Protein AF-A0ABD1HYP4-F1 (afdb_monomer)

Radius of gyration: 24.49 Å; Cα contacts (8 Å, |Δi|>4): 151; chains: 1; bounding box: 53×59×66 Å

Sequence (117 aa):
MFALGFQVSRRAGTGTWGGQTGPKKIKDSNNSQIIGHSKMFTFEHSISEEDLGHWTMHEYSLIDELVRKSGRSNVVDLMMSKITKTVKKKKYDGTHASQPLAELARLLLAANDKKSS

Nearest PDB structures (foldseek):
  7vcf-assembly1_F  TM=2.229E-01  e=7.564E+00  Chlamydomonas reinhardtii

Structure (mmCIF, N/CA/C/O backbone):
data_AF-A0ABD1HYP4-F1
#
_entry.id   AF-A0ABD1HYP4-F1
#
loop_
_atom_site.group_PDB
_atom_site.id
_atom_site.type_symbol
_atom_site.label_atom_id
_atom_site.label_alt_id
_atom_site.label_comp_id
_atom_site.label_asym_id
_atom_site.label_entity_id
_atom_site.label_seq_id
_atom_site.pdbx_PDB_ins_code
_atom_site.Cartn_x
_atom_site.Cartn_y
_atom_site.Cartn_z
_atom_site.occupancy
_atom_site.B_iso_or_equiv
_atom_site.auth_seq_id
_atom_site.auth_comp_id
_atom_site.auth_asym_id
_atom_site.auth_atom_id
_atom_site.pdbx_PDB_model_num
ATOM 1 N N . MET A 1 1 ? -12.116 -21.295 6.248 1.00 29.67 1 MET A N 1
ATOM 2 C CA . MET A 1 1 ? -10.768 -20.987 6.770 1.00 29.67 1 MET A CA 1
ATOM 3 C C . MET A 1 1 ? -9.931 -20.532 5.580 1.00 29.67 1 MET A C 1
ATOM 5 O O . MET A 1 1 ? -9.544 -21.376 4.789 1.00 29.67 1 MET A O 1
ATOM 9 N N . PHE A 1 2 ? -9.773 -19.222 5.363 1.00 32.75 2 PHE A N 1
ATOM 10 C CA . PHE A 1 2 ? -8.987 -18.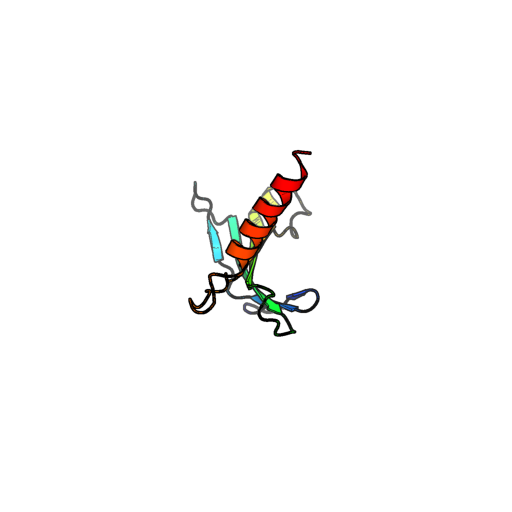693 4.238 1.00 32.75 2 PHE A CA 1
ATOM 11 C C . PHE A 1 2 ? -7.666 -18.129 4.754 1.00 32.75 2 PHE A C 1
ATOM 13 O O . PHE A 1 2 ? -7.615 -17.509 5.814 1.00 32.75 2 PHE A O 1
ATOM 20 N N . ALA A 1 3 ? -6.606 -18.469 4.028 1.00 31.70 3 ALA A N 1
ATOM 21 C CA . ALA A 1 3 ? -5.224 -18.492 4.465 1.00 31.70 3 ALA A CA 1
ATOM 22 C C . ALA A 1 3 ? -4.710 -17.168 5.049 1.00 31.70 3 ALA A C 1
ATOM 24 O O . ALA A 1 3 ? -4.846 -16.091 4.469 1.00 31.70 3 ALA A O 1
ATOM 25 N N . LEU A 1 4 ? -4.025 -17.305 6.180 1.00 37.62 4 LEU A N 1
ATOM 26 C CA . LEU A 1 4 ? -3.136 -16.308 6.749 1.00 37.62 4 LEU A CA 1
ATOM 27 C C . LEU A 1 4 ? -1.994 -16.007 5.757 1.00 37.62 4 LEU A C 1
ATOM 29 O O . LEU A 1 4 ? -1.204 -16.883 5.418 1.00 37.62 4 LEU A O 1
ATOM 33 N N . GLY A 1 5 ? -1.836 -14.743 5.369 1.00 39.59 5 GLY A N 1
ATOM 34 C CA . GLY A 1 5 ? -0.539 -14.109 5.605 1.00 39.59 5 GLY A CA 1
ATOM 35 C C . GLY A 1 5 ? 0.228 -13.494 4.435 1.00 39.59 5 GLY A C 1
ATOM 36 O O . GLY A 1 5 ? 0.583 -12.329 4.577 1.00 39.59 5 GLY A O 1
ATOM 37 N N . PHE A 1 6 ? 0.553 -14.179 3.327 1.00 45.16 6 PHE A N 1
ATOM 38 C CA . PHE A 1 6 ? 1.824 -13.788 2.669 1.00 45.16 6 PHE A CA 1
ATOM 39 C C . PHE A 1 6 ? 1.899 -13.434 1.182 1.00 45.16 6 PHE A C 1
ATOM 41 O O . PHE A 1 6 ? 2.826 -12.710 0.835 1.00 45.16 6 PHE A O 1
ATOM 48 N N . GLN A 1 7 ? 0.962 -13.769 0.295 1.00 52.78 7 GLN A N 1
ATOM 49 C CA . GLN A 1 7 ? 1.161 -13.378 -1.112 1.00 52.78 7 GLN A CA 1
ATOM 50 C C . GLN A 1 7 ? -0.153 -13.335 -1.883 1.00 52.78 7 GLN A C 1
ATOM 52 O O . GLN A 1 7 ? -0.587 -14.308 -2.484 1.00 52.78 7 GLN A O 1
ATOM 57 N N . VAL A 1 8 ? -0.810 -12.175 -1.862 1.00 56.69 8 VAL A N 1
ATOM 58 C CA . VAL A 1 8 ? -1.890 -11.911 -2.816 1.00 56.69 8 VAL A CA 1
ATOM 59 C C . VAL A 1 8 ? -1.207 -11.415 -4.080 1.00 56.69 8 VAL A C 1
ATOM 61 O O . VAL A 1 8 ? -0.864 -10.241 -4.181 1.00 56.69 8 VAL A O 1
ATOM 64 N N . SER A 1 9 ? -0.922 -12.347 -4.983 1.00 61.91 9 SER A N 1
ATOM 65 C CA . SER A 1 9 ? -0.482 -12.049 -6.338 1.00 61.91 9 SER A CA 1
ATOM 66 C C . SER A 1 9 ? -1.718 -11.668 -7.153 1.00 61.91 9 SER A C 1
ATOM 68 O O . SER A 1 9 ? -2.605 -12.501 -7.350 1.00 61.91 9 SER A O 1
ATOM 70 N N . ARG A 1 10 ? -1.845 -10.394 -7.545 1.00 76.12 10 ARG A N 1
ATOM 71 C CA . ARG A 1 10 ? -2.995 -9.918 -8.334 1.00 76.12 10 ARG A CA 1
ATOM 72 C C . ARG A 1 10 ? -2.572 -9.731 -9.781 1.00 76.12 10 ARG A C 1
ATOM 74 O O . ARG A 1 10 ? -1.740 -8.876 -10.071 1.00 76.12 10 ARG A O 1
ATOM 81 N N . ARG A 1 11 ? -3.169 -10.484 -10.701 1.00 81.44 11 ARG A N 1
ATOM 82 C CA . ARG A 1 11 ? -2.960 -10.268 -12.137 1.00 81.44 11 ARG A CA 1
ATOM 83 C C . ARG A 1 11 ? -3.680 -8.990 -12.579 1.00 81.44 11 ARG A C 1
ATOM 85 O O . ARG A 1 11 ? -4.846 -8.800 -12.245 1.00 81.44 11 ARG A O 1
ATOM 92 N N . ALA A 1 12 ? -3.003 -8.134 -13.338 1.00 81.88 12 ALA A N 1
ATOM 93 C CA . ALA A 1 12 ? -3.584 -6.941 -13.948 1.00 81.88 12 ALA A CA 1
ATOM 94 C C . ALA A 1 12 ? -2.995 -6.742 -15.351 1.00 81.88 12 ALA A C 1
ATOM 96 O O . ALA A 1 12 ? -1.789 -6.566 -15.509 1.00 81.88 12 ALA A O 1
ATOM 97 N N . GLY A 1 13 ? -3.843 -6.798 -16.381 1.00 84.25 13 GLY A N 1
ATOM 98 C CA . GLY A 1 13 ? -3.401 -6.728 -17.776 1.00 84.25 13 GLY A CA 1
ATOM 99 C C . GLY A 1 13 ? -2.345 -7.791 -18.104 1.00 84.25 13 GLY A C 1
ATOM 100 O O . GLY A 1 13 ? -2.565 -8.988 -17.902 1.00 84.25 13 GLY A O 1
ATOM 101 N N . THR A 1 14 ? -1.193 -7.335 -18.598 1.00 84.56 14 THR A N 1
ATOM 102 C CA . THR A 1 14 ? -0.044 -8.166 -18.993 1.00 84.56 14 THR A CA 1
ATOM 103 C C . THR A 1 14 ? 0.950 -8.416 -17.858 1.00 84.56 14 THR A C 1
ATOM 105 O O . THR A 1 14 ? 2.069 -8.858 -18.107 1.00 84.56 14 THR A O 1
ATOM 108 N N . GLY A 1 15 ? 0.598 -8.138 -16.607 1.00 86.50 15 GLY A N 1
ATOM 109 C CA . GLY A 1 15 ? 1.513 -8.343 -15.492 1.00 86.50 15 GLY A CA 1
ATOM 110 C C . GLY A 1 15 ? 0.808 -8.650 -14.187 1.00 86.50 15 GLY A C 1
ATOM 111 O O . GLY A 1 15 ? -0.388 -8.958 -14.145 1.00 86.50 15 GLY A O 1
ATOM 112 N N . THR A 1 16 ? 1.585 -8.585 -13.116 1.00 89.25 16 THR A N 1
ATOM 113 C CA . THR A 1 16 ? 1.181 -9.059 -11.800 1.00 89.25 16 THR A CA 1
ATOM 114 C C . THR A 1 16 ? 1.683 -8.120 -10.715 1.00 89.25 16 THR A C 1
ATOM 116 O O . THR A 1 16 ? 2.845 -7.732 -10.701 1.00 89.25 16 THR A O 1
ATOM 119 N N . TRP A 1 17 ? 0.810 -7.773 -9.775 1.00 88.25 17 TRP A N 1
ATOM 120 C CA . TRP A 1 17 ? 1.184 -7.107 -8.535 1.00 88.25 17 TRP A CA 1
ATOM 121 C C . TRP A 1 17 ? 1.619 -8.146 -7.504 1.00 88.25 17 TRP A C 1
ATOM 123 O O . TRP A 1 17 ? 0.788 -8.885 -6.970 1.00 88.25 17 TRP A O 1
ATOM 133 N N . GLY A 1 18 ? 2.919 -8.192 -7.224 1.00 85.69 18 GLY A N 1
ATOM 134 C CA . GLY A 1 18 ? 3.510 -8.999 -6.162 1.00 85.69 18 GLY A CA 1
ATOM 135 C C . GLY A 1 18 ? 3.535 -8.225 -4.846 1.00 85.69 18 GLY A C 1
ATOM 136 O O . GLY A 1 18 ? 4.024 -7.096 -4.789 1.00 85.69 18 GLY A O 1
ATOM 137 N N . GLY A 1 19 ? 2.996 -8.813 -3.776 1.00 82.88 19 GLY A N 1
ATOM 138 C CA . GLY A 1 19 ? 3.070 -8.221 -2.439 1.00 82.88 19 GLY A CA 1
ATOM 139 C C . GLY A 1 19 ? 4.509 -8.205 -1.926 1.00 82.88 19 GLY A C 1
ATOM 140 O O . GLY A 1 19 ? 5.108 -9.262 -1.772 1.00 82.88 19 GLY A O 1
ATOM 141 N N . GLN A 1 20 ? 5.038 -7.016 -1.636 1.00 79.81 20 GLN A N 1
ATOM 142 C CA . GLN A 1 20 ? 6.408 -6.826 -1.143 1.00 79.81 20 GLN A CA 1
ATOM 143 C C . GLN A 1 20 ? 6.493 -6.834 0.381 1.00 79.81 20 GLN A C 1
ATOM 145 O O . GLN A 1 20 ? 7.508 -7.209 0.960 1.00 79.81 20 GLN A O 1
ATOM 150 N N . THR A 1 21 ? 5.433 -6.390 1.055 1.00 78.38 21 THR A N 1
ATOM 151 C CA . THR A 1 21 ? 5.402 -6.326 2.517 1.00 78.38 21 THR A CA 1
ATOM 152 C C . THR A 1 21 ? 4.181 -7.041 3.070 1.00 78.38 21 THR A C 1
ATOM 154 O O . THR A 1 21 ? 3.118 -7.067 2.446 1.00 78.38 21 THR A O 1
ATOM 157 N N . GLY A 1 22 ? 4.296 -7.550 4.298 1.00 82.00 22 GLY A N 1
ATOM 158 C CA . GLY A 1 22 ? 3.123 -7.848 5.117 1.00 82.00 22 GLY A CA 1
ATOM 159 C C . GLY A 1 22 ? 2.322 -6.574 5.443 1.00 82.00 22 GLY A C 1
ATOM 160 O O . GLY A 1 22 ? 2.812 -5.459 5.215 1.00 82.00 22 GLY A O 1
ATOM 161 N N . PRO A 1 23 ? 1.093 -6.715 5.968 1.00 85.50 23 PRO A N 1
ATOM 162 C CA . PRO A 1 23 ? 0.296 -5.577 6.412 1.00 85.50 23 PRO A CA 1
ATOM 163 C C . PRO A 1 23 ? 0.993 -4.833 7.562 1.00 85.50 23 PRO A C 1
ATOM 165 O O . PRO A 1 23 ? 1.378 -5.428 8.568 1.00 85.50 23 PRO A O 1
ATOM 168 N N . LYS A 1 24 ? 1.141 -3.512 7.426 1.00 92.12 24 LYS A N 1
ATOM 169 C CA . LYS A 1 24 ? 1.703 -2.611 8.442 1.00 92.12 24 LYS A CA 1
ATOM 170 C C . LYS A 1 24 ? 0.596 -1.788 9.086 1.00 92.12 24 LYS A C 1
ATOM 172 O O . LYS A 1 24 ? -0.187 -1.163 8.376 1.00 92.12 24 LYS A O 1
ATOM 177 N N . LYS A 1 25 ? 0.557 -1.748 10.419 1.00 93.88 25 LYS A N 1
ATOM 178 C CA . LYS A 1 25 ? -0.408 -0.944 11.186 1.00 93.88 25 LYS A CA 1
ATOM 179 C C . LYS A 1 25 ? -0.199 0.549 10.925 1.00 93.88 25 LYS A C 1
ATOM 181 O O . LYS A 1 25 ? 0.932 1.027 10.950 1.00 93.88 25 LYS A O 1
ATOM 186 N N . ILE A 1 26 ? -1.295 1.270 10.739 1.00 93.75 26 ILE A N 1
ATOM 187 C CA . ILE A 1 26 ? -1.339 2.729 10.645 1.00 93.75 26 ILE A CA 1
ATOM 188 C C . ILE A 1 26 ? -1.938 3.241 11.946 1.00 93.75 26 ILE A C 1
ATOM 190 O O . ILE A 1 26 ? -2.998 2.768 12.360 1.00 93.75 26 ILE A O 1
ATOM 194 N N . LYS A 1 27 ? -1.254 4.184 12.592 1.00 94.50 27 LYS A N 1
ATOM 195 C CA . LYS A 1 27 ? -1.721 4.828 13.819 1.00 94.50 27 LYS A CA 1
ATOM 196 C C . LYS A 1 27 ? -2.156 6.258 13.527 1.00 94.50 27 LYS A C 1
ATOM 198 O O . LYS A 1 27 ? -1.502 6.939 12.740 1.00 94.50 27 LYS A O 1
ATOM 203 N N . ASP A 1 28 ? -3.228 6.693 14.172 1.00 91.25 28 ASP A N 1
ATOM 204 C CA . ASP A 1 28 ? -3.607 8.100 14.255 1.00 91.25 28 ASP A CA 1
ATOM 205 C C . ASP A 1 28 ? -2.512 8.869 15.010 1.00 91.25 28 ASP A C 1
ATOM 207 O O . ASP A 1 28 ? -2.043 8.432 16.065 1.00 91.25 28 ASP A O 1
ATOM 211 N N . SER A 1 29 ? -2.080 10.001 14.459 1.00 92.62 29 SER A N 1
ATOM 212 C CA . SER A 1 29 ? -1.021 10.825 15.045 1.00 92.62 29 SER A CA 1
ATOM 213 C C . SER A 1 29 ? -1.419 11.465 16.374 1.00 92.62 29 SER A C 1
ATOM 215 O O . SER A 1 29 ? -0.549 11.740 17.193 1.00 92.62 29 SER A O 1
ATOM 217 N N . ASN A 1 30 ? -2.711 11.705 16.594 1.00 92.81 30 ASN A N 1
ATOM 218 C CA . ASN A 1 30 ? -3.214 12.462 17.736 1.00 92.81 30 ASN A CA 1
ATOM 219 C C . ASN A 1 30 ? -3.355 11.594 18.988 1.00 92.81 30 ASN A C 1
ATOM 221 O O . ASN A 1 30 ? -3.091 12.056 20.093 1.00 92.81 30 ASN A O 1
ATOM 225 N N . ASN A 1 31 ? -3.782 10.339 18.828 1.00 91.88 31 ASN A N 1
ATOM 226 C CA . ASN A 1 31 ? -4.100 9.450 19.953 1.00 91.88 31 ASN A CA 1
ATOM 227 C C . ASN A 1 31 ? -3.397 8.082 19.880 1.00 91.88 31 ASN A C 1
ATOM 229 O O . ASN A 1 31 ? -3.632 7.225 20.730 1.00 91.88 31 ASN A O 1
ATOM 233 N N . SER A 1 32 ? -2.534 7.857 18.880 1.00 92.00 32 SER A N 1
ATOM 234 C CA . SER A 1 32 ? -1.820 6.591 18.647 1.00 92.00 32 SER A CA 1
ATOM 235 C C . SER A 1 32 ? -2.711 5.358 18.429 1.00 92.00 32 SER A C 1
ATOM 237 O O . SER A 1 32 ? -2.195 4.233 18.377 1.00 92.00 32 SER A O 1
ATOM 239 N N . GLN A 1 33 ? -4.025 5.537 18.269 1.00 93.31 33 GLN A N 1
ATOM 240 C CA . GLN A 1 33 ? -4.962 4.457 17.990 1.00 93.31 33 GLN A CA 1
ATOM 241 C C . GLN A 1 33 ? -4.681 3.880 16.606 1.00 93.31 33 GLN A C 1
ATOM 243 O O . GLN A 1 33 ? -4.389 4.604 15.657 1.00 93.31 33 GLN A O 1
ATOM 248 N N . ILE A 1 34 ? -4.768 2.558 16.474 1.00 93.06 34 ILE A N 1
ATOM 249 C CA . ILE A 1 34 ? -4.659 1.910 15.168 1.00 93.06 34 ILE A CA 1
ATOM 250 C C . ILE A 1 34 ? -5.922 2.236 14.376 1.00 93.06 34 ILE A C 1
ATOM 252 O O . ILE A 1 34 ? -7.019 1.916 14.821 1.00 93.06 34 ILE A O 1
ATOM 256 N N . ILE A 1 35 ? -5.758 2.831 13.199 1.00 92.38 35 ILE A N 1
ATOM 257 C CA . ILE A 1 35 ? -6.876 3.203 12.322 1.00 92.38 35 ILE A CA 1
ATOM 258 C C . ILE A 1 35 ? -6.988 2.310 11.091 1.00 92.38 35 ILE A C 1
ATOM 260 O O . ILE A 1 35 ? -8.028 2.270 10.437 1.00 92.38 35 ILE A O 1
ATOM 264 N N . GLY A 1 36 ? -5.932 1.566 10.772 1.00 91.81 36 GLY A N 1
ATOM 265 C CA . GLY A 1 36 ? -5.906 0.782 9.552 1.00 91.81 36 GLY A CA 1
ATOM 266 C C . GLY A 1 36 ? -4.622 0.007 9.329 1.00 91.81 36 GLY A C 1
ATOM 267 O O . GLY A 1 36 ? -3.738 -0.056 10.189 1.00 91.81 36 GLY A O 1
ATOM 268 N N . HIS A 1 37 ? -4.521 -0.551 8.129 1.00 91.44 37 HIS A N 1
ATOM 269 C CA . HIS A 1 37 ? -3.348 -1.259 7.643 1.00 91.44 37 HIS A CA 1
ATOM 270 C C . HIS A 1 37 ? -2.926 -0.724 6.277 1.00 91.44 37 HIS A C 1
ATOM 272 O O . HIS A 1 37 ? -3.764 -0.330 5.468 1.00 91.44 37 HIS A O 1
ATOM 278 N N . SER A 1 38 ? -1.623 -0.752 6.013 1.00 92.56 38 SER A N 1
ATOM 279 C CA . SER A 1 38 ? -1.037 -0.492 4.698 1.00 92.56 38 SER A CA 1
ATOM 280 C C . SER A 1 38 ? -0.278 -1.709 4.189 1.00 92.56 38 SER A C 1
AT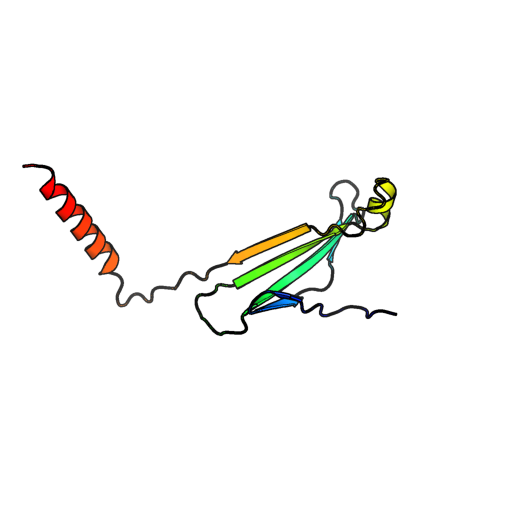OM 282 O O . SER A 1 38 ? 0.317 -2.452 4.974 1.00 92.56 38 SER A O 1
ATOM 284 N N . LYS A 1 39 ? -0.263 -1.905 2.873 1.00 91.56 39 LYS A N 1
ATOM 285 C CA . LYS A 1 39 ? 0.511 -2.958 2.216 1.00 91.56 39 LYS A CA 1
ATOM 286 C C . LYS A 1 39 ? 1.129 -2.435 0.925 1.00 91.56 39 LYS A C 1
ATOM 288 O O . LYS A 1 39 ? 0.473 -1.709 0.186 1.00 91.56 39 LYS A O 1
ATOM 293 N N . MET A 1 40 ? 2.389 -2.786 0.671 1.00 91.44 40 MET A N 1
ATOM 294 C CA . MET A 1 40 ? 3.095 -2.397 -0.549 1.00 91.44 40 MET A CA 1
ATOM 295 C C . MET A 1 40 ? 3.143 -3.554 -1.547 1.00 91.44 40 MET A C 1
ATOM 297 O O . MET A 1 40 ? 3.411 -4.699 -1.169 1.00 91.44 40 MET A O 1
ATOM 301 N N . PHE A 1 41 ? 2.947 -3.230 -2.819 1.00 90.62 41 PHE A N 1
ATOM 302 C CA . PHE A 1 41 ? 3.063 -4.132 -3.954 1.00 90.62 41 PHE A CA 1
ATOM 303 C C . PHE A 1 41 ? 3.962 -3.516 -5.023 1.00 90.62 41 PHE A C 1
ATOM 305 O O . PHE A 1 41 ? 4.042 -2.293 -5.153 1.00 90.62 41 PHE A O 1
ATOM 312 N N . THR A 1 42 ? 4.599 -4.366 -5.815 1.00 90.94 42 THR A N 1
ATOM 313 C CA . THR A 1 42 ? 5.328 -3.980 -7.028 1.00 90.94 42 THR A CA 1
ATOM 314 C C . THR A 1 42 ? 4.727 -4.684 -8.222 1.00 90.94 42 THR A C 1
ATOM 316 O O . THR A 1 42 ? 4.279 -5.824 -8.103 1.00 90.94 42 THR A O 1
ATOM 319 N N . PHE A 1 43 ? 4.717 -4.013 -9.366 1.00 89.31 43 PHE A N 1
ATOM 320 C CA . PHE A 1 43 ? 4.254 -4.626 -10.599 1.00 89.31 43 PHE A CA 1
ATOM 321 C C . PHE A 1 43 ? 5.410 -5.285 -11.339 1.00 89.31 43 PHE A C 1
ATOM 323 O O . PHE A 1 43 ? 6.449 -4.663 -11.568 1.00 89.31 43 PHE A O 1
ATOM 330 N N . GLU A 1 44 ? 5.189 -6.523 -11.751 1.00 86.31 44 GLU A N 1
ATOM 331 C CA . GLU A 1 44 ? 6.070 -7.285 -12.620 1.00 86.31 44 GLU A CA 1
ATOM 332 C C . GLU A 1 44 ? 5.362 -7.494 -13.958 1.00 86.31 44 GLU A C 1
ATOM 334 O O . GLU A 1 44 ? 4.260 -8.050 -14.022 1.00 86.31 44 GLU A O 1
ATOM 339 N N . HIS A 1 45 ? 5.982 -7.013 -15.033 1.00 81.19 45 HIS A N 1
ATOM 340 C CA . HIS A 1 45 ? 5.506 -7.250 -16.390 1.00 81.19 45 HIS A CA 1
ATOM 341 C C . HIS A 1 45 ? 5.876 -8.672 -16.821 1.00 81.19 45 HIS A C 1
ATOM 343 O O . HIS A 1 45 ? 6.987 -9.126 -16.567 1.00 81.19 45 HIS A O 1
ATOM 349 N N . SER A 1 46 ? 4.961 -9.366 -17.506 1.00 73.62 46 SER A N 1
ATOM 350 C CA . SER A 1 46 ? 5.264 -10.688 -18.082 1.00 73.62 46 SER A CA 1
ATOM 351 C C . SER A 1 46 ? 6.230 -10.624 -19.268 1.00 73.62 46 SER A C 1
ATOM 353 O O . SER A 1 46 ? 6.821 -11.637 -19.628 1.00 73.62 46 SER A O 1
ATOM 355 N N . ILE A 1 47 ? 6.402 -9.439 -19.858 1.00 72.38 47 ILE A N 1
ATOM 356 C CA . ILE A 1 47 ? 7.298 -9.183 -20.985 1.00 72.38 47 ILE A CA 1
ATOM 357 C C . ILE A 1 47 ? 8.448 -8.313 -20.474 1.00 72.38 47 ILE A C 1
ATOM 359 O O . ILE A 1 47 ? 8.217 -7.266 -19.863 1.00 72.38 47 ILE A O 1
ATOM 363 N N . SER A 1 48 ? 9.685 -8.756 -20.705 1.00 60.97 48 SER A N 1
ATOM 364 C CA . SER A 1 48 ? 10.904 -8.049 -20.309 1.00 60.97 48 SER A CA 1
ATOM 365 C C . SER A 1 48 ? 11.204 -6.897 -21.272 1.00 60.97 48 SER A C 1
ATOM 367 O O . SER A 1 48 ? 12.140 -6.958 -22.065 1.00 60.97 48 SER A O 1
ATOM 369 N N . GLU A 1 49 ? 10.394 -5.846 -21.236 1.00 62.62 49 GLU A N 1
ATOM 370 C CA . GLU A 1 49 ? 10.727 -4.587 -21.900 1.00 62.62 49 GLU A CA 1
ATOM 371 C C . GLU A 1 49 ? 11.399 -3.652 -20.890 1.00 62.62 49 GLU A C 1
ATOM 373 O O . GLU A 1 49 ? 10.816 -3.260 -19.875 1.00 62.62 49 GLU A O 1
ATOM 378 N N . GLU A 1 50 ? 12.650 -3.292 -21.173 1.00 60.34 50 GLU A N 1
ATOM 379 C CA . GLU A 1 50 ? 13.525 -2.517 -20.282 1.00 60.34 50 GLU A CA 1
ATOM 380 C C . GLU A 1 50 ? 13.009 -1.090 -19.997 1.00 60.34 50 GLU A C 1
ATOM 382 O O . GLU A 1 50 ? 13.424 -0.463 -19.020 1.00 60.34 50 GLU A O 1
ATOM 387 N N . ASP A 1 51 ? 12.038 -0.605 -20.779 1.00 64.69 51 ASP A N 1
ATOM 388 C CA . ASP A 1 51 ? 11.515 0.765 -20.723 1.00 64.69 51 ASP A CA 1
ATOM 389 C C . ASP A 1 51 ? 10.119 0.893 -20.059 1.00 64.69 51 ASP A C 1
ATOM 391 O O . ASP A 1 51 ? 9.564 1.992 -19.962 1.00 64.69 51 ASP A O 1
ATOM 395 N N . LEU A 1 52 ? 9.543 -0.188 -19.511 1.00 72.56 52 LEU A N 1
ATOM 396 C CA . LEU A 1 52 ? 8.194 -0.135 -18.910 1.00 72.56 52 LEU A CA 1
ATOM 397 C C . LEU A 1 52 ? 8.131 0.567 -17.540 1.00 72.56 52 LEU A C 1
ATOM 399 O O . LEU A 1 52 ? 7.048 0.960 -17.086 1.00 72.56 52 LEU A O 1
ATOM 403 N N . GLY A 1 53 ? 9.290 0.843 -16.936 1.00 77.94 53 GLY A N 1
ATOM 404 C CA . GLY A 1 53 ? 9.422 1.509 -15.641 1.00 77.94 53 GLY A CA 1
ATOM 405 C C . GLY A 1 53 ? 9.081 0.602 -14.456 1.00 77.94 53 GLY A C 1
ATOM 406 O O . GLY A 1 53 ? 8.608 -0.519 -14.608 1.00 77.94 53 GLY A O 1
ATOM 407 N N . HIS A 1 54 ? 9.343 1.089 -13.245 1.00 87.69 54 HIS A N 1
ATOM 408 C CA . HIS A 1 54 ? 9.030 0.379 -12.010 1.00 87.69 54 HIS A CA 1
ATOM 409 C C . HIS A 1 54 ? 7.748 0.937 -11.400 1.00 87.69 54 HIS A C 1
ATOM 411 O O . HIS A 1 54 ? 7.686 2.123 -11.075 1.00 87.69 54 HIS A O 1
ATOM 417 N N . TRP A 1 55 ? 6.735 0.092 -11.231 1.00 91.31 55 TRP A N 1
ATOM 418 C CA . TRP A 1 55 ? 5.477 0.496 -10.616 1.00 91.31 55 TRP A CA 1
ATOM 419 C C . TRP A 1 55 ? 5.364 -0.034 -9.192 1.00 91.31 55 TRP A C 1
ATOM 421 O O . TRP A 1 55 ? 5.608 -1.214 -8.935 1.00 91.31 55 TRP A O 1
ATOM 431 N N . THR A 1 56 ? 4.934 0.833 -8.282 1.00 91.88 56 THR A N 1
ATOM 432 C CA . THR A 1 56 ? 4.619 0.493 -6.895 1.00 91.88 56 THR A CA 1
ATOM 433 C C . THR A 1 56 ? 3.175 0.858 -6.578 1.00 91.88 56 THR A C 1
ATOM 435 O O . THR A 1 56 ? 2.634 1.838 -7.092 1.00 91.88 56 THR A O 1
ATOM 438 N N . MET A 1 57 ? 2.539 0.065 -5.723 1.00 92.50 57 MET A N 1
ATOM 439 C CA . MET A 1 57 ? 1.208 0.332 -5.194 1.00 92.50 57 MET A CA 1
ATOM 440 C C . MET A 1 57 ? 1.249 0.253 -3.675 1.00 92.50 57 MET A C 1
ATOM 442 O O . MET A 1 57 ? 1.803 -0.686 -3.110 1.00 92.50 57 MET A O 1
ATOM 446 N N . HIS A 1 58 ? 0.634 1.229 -3.019 1.00 91.81 58 HIS A N 1
ATOM 447 C CA . HIS A 1 58 ? 0.323 1.168 -1.599 1.00 91.81 58 HIS A CA 1
ATOM 448 C C . HIS A 1 58 ? -1.189 1.041 -1.440 1.00 91.81 58 HIS A C 1
ATOM 450 O O . HIS A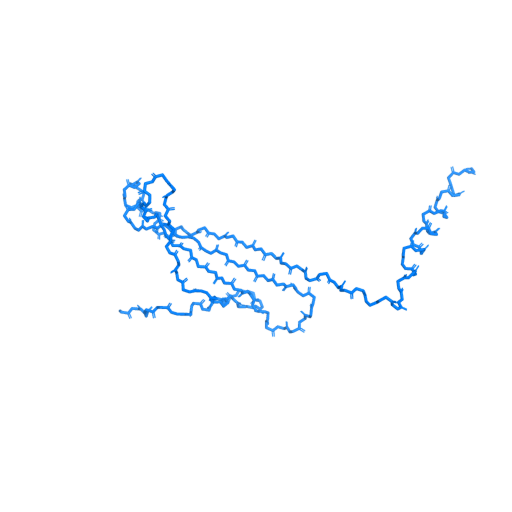 1 58 ? -1.921 1.966 -1.792 1.00 91.81 58 HIS A O 1
ATOM 456 N N . GLU A 1 59 ? -1.641 -0.101 -0.931 1.00 91.12 59 GLU A N 1
ATOM 457 C CA . GLU A 1 59 ? -3.031 -0.316 -0.527 1.00 91.12 59 GLU A CA 1
ATOM 458 C C . GLU A 1 59 ? -3.195 0.086 0.942 1.00 91.12 59 GLU A C 1
ATOM 460 O O . GLU A 1 59 ? -2.328 -0.201 1.774 1.00 91.12 59 GLU A O 1
ATOM 465 N N . TYR A 1 60 ? -4.320 0.721 1.258 1.00 91.00 60 TYR A N 1
ATOM 466 C CA . TYR A 1 60 ? -4.706 1.156 2.594 1.00 91.00 60 TYR A CA 1
ATOM 467 C C . TYR A 1 60 ? -6.125 0.677 2.899 1.00 91.00 60 TYR A C 1
ATOM 469 O O . TYR A 1 60 ? -7.030 0.814 2.073 1.00 91.00 60 TYR A O 1
ATOM 477 N N . SER A 1 61 ? -6.318 0.147 4.103 1.00 88.25 61 SER A N 1
ATOM 478 C CA . SER A 1 61 ? -7.609 -0.328 4.613 1.00 88.25 61 SER A CA 1
ATOM 479 C C . SER A 1 61 ? -7.849 0.212 6.017 1.00 88.25 61 SER A C 1
ATOM 481 O O . SER A 1 61 ? -6.900 0.371 6.787 1.00 88.25 61 SER A O 1
ATOM 483 N N . LEU A 1 62 ? -9.108 0.495 6.349 1.00 88.94 62 LEU A N 1
ATOM 484 C CA . LEU A 1 62 ? -9.520 0.838 7.710 1.00 88.94 62 LEU A CA 1
ATOM 485 C C . LEU A 1 62 ? -9.720 -0.430 8.545 1.00 88.94 62 LEU A C 1
ATOM 487 O O . LEU A 1 62 ? -9.985 -1.500 8.003 1.00 88.94 62 LEU A O 1
ATOM 491 N N . ILE A 1 63 ? -9.612 -0.312 9.870 1.00 88.00 63 ILE A N 1
ATOM 492 C CA . ILE A 1 63 ? -10.030 -1.400 10.764 1.00 88.00 63 ILE A CA 1
ATOM 493 C C . ILE A 1 63 ? -11.557 -1.484 10.855 1.00 88.00 63 ILE A C 1
ATOM 495 O O . ILE A 1 63 ? -12.245 -0.461 10.905 1.00 88.00 63 ILE A O 1
ATOM 499 N N . ASP A 1 64 ? -12.082 -2.705 10.970 1.00 82.94 64 ASP A N 1
ATOM 500 C CA . ASP A 1 64 ? -13.525 -2.961 11.008 1.00 82.94 64 ASP A CA 1
ATOM 501 C C . ASP A 1 64 ? -14.259 -2.171 12.095 1.00 82.94 64 ASP A C 1
ATOM 503 O O . ASP A 1 64 ? -15.413 -1.791 11.920 1.00 82.94 64 ASP A O 1
ATOM 507 N N . GLU A 1 65 ? -13.615 -1.924 13.240 1.00 84.00 65 GLU A N 1
ATOM 508 C CA . GLU A 1 65 ? -14.219 -1.161 14.333 1.00 84.00 65 GLU A CA 1
ATOM 509 C C . GLU A 1 65 ? -14.576 0.267 13.902 1.00 84.00 65 GLU A C 1
ATOM 511 O O . GLU A 1 65 ? -15.678 0.731 14.189 1.00 84.00 65 GLU A O 1
ATOM 516 N N . LEU A 1 66 ? -13.684 0.946 13.176 1.00 82.38 66 LEU A N 1
ATOM 517 C CA . LEU A 1 66 ? -13.937 2.300 12.679 1.00 82.38 66 LEU A CA 1
ATOM 518 C C . LEU A 1 66 ? -15.004 2.306 11.586 1.00 82.38 66 LEU A C 1
ATOM 520 O O . LEU A 1 66 ? -15.858 3.191 11.564 1.00 82.38 66 LEU A O 1
ATOM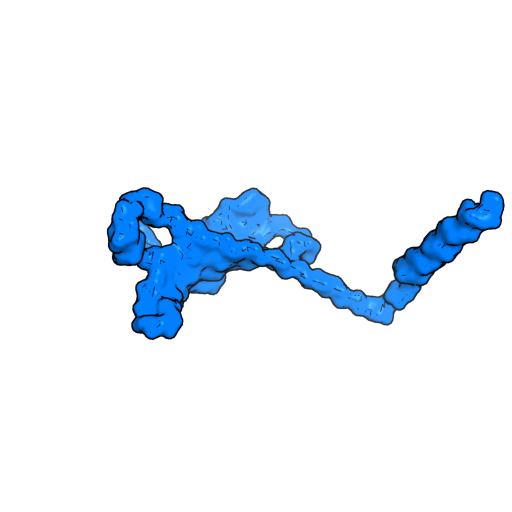 524 N N . VAL A 1 67 ? -15.001 1.285 10.726 1.00 80.38 67 VAL A N 1
ATOM 525 C CA . VAL A 1 67 ? -16.033 1.103 9.700 1.00 80.38 67 VAL A CA 1
ATOM 526 C C . VAL A 1 67 ? -17.406 0.937 10.353 1.00 80.38 67 VAL A C 1
ATOM 528 O O . VAL A 1 67 ? -18.330 1.679 10.026 1.00 80.38 67 VAL A O 1
ATOM 531 N N . ARG A 1 68 ? -17.527 0.050 11.349 1.00 79.25 68 ARG A N 1
ATOM 532 C CA . ARG A 1 68 ? -18.770 -0.164 12.106 1.00 79.25 68 ARG A CA 1
ATOM 533 C C . ARG A 1 68 ? -19.231 1.099 12.836 1.00 79.25 68 ARG A C 1
ATOM 535 O O . ARG A 1 68 ? -20.404 1.450 12.743 1.00 79.25 68 ARG A O 1
ATOM 542 N N . LYS A 1 69 ? -18.321 1.815 13.510 1.00 82.62 69 LYS A N 1
ATOM 543 C CA . LYS A 1 69 ? -18.633 3.078 14.210 1.00 82.62 69 LYS A CA 1
ATOM 544 C C . LYS A 1 69 ? -19.136 4.176 13.275 1.00 82.62 69 LYS A C 1
ATOM 546 O O . LYS A 1 69 ? -19.904 5.024 13.712 1.00 82.62 69 LYS A O 1
ATOM 551 N N . SER A 1 70 ? -18.741 4.160 12.002 1.00 78.81 70 SER A N 1
ATOM 552 C CA . SER A 1 70 ? -19.206 5.150 11.025 1.00 78.81 70 SER A CA 1
ATOM 553 C C . SER A 1 70 ? -20.690 5.009 10.649 1.00 78.81 70 SER A C 1
ATOM 555 O O . SER A 1 70 ? -21.219 5.876 9.957 1.00 78.81 70 SER A O 1
ATOM 557 N N . GLY A 1 71 ? -21.364 3.920 11.052 1.00 73.31 71 GLY A N 1
ATOM 558 C CA . GLY A 1 71 ? -22.760 3.643 10.690 1.00 73.31 71 GLY A CA 1
ATOM 559 C C . GLY A 1 71 ? -22.964 3.292 9.211 1.00 73.31 71 GLY A C 1
ATOM 560 O O . GLY A 1 71 ? -24.090 3.056 8.779 1.00 73.31 71 GLY A O 1
ATOM 561 N N . ARG A 1 72 ? -21.885 3.233 8.422 1.00 66.88 72 ARG A N 1
ATOM 562 C CA . ARG A 1 72 ? -21.919 2.879 7.004 1.00 66.88 72 ARG A CA 1
ATOM 563 C C . ARG A 1 72 ? -21.728 1.372 6.850 1.00 66.88 72 ARG A C 1
ATOM 565 O O . ARG A 1 72 ? -20.605 0.875 6.793 1.00 66.88 72 ARG A O 1
ATOM 572 N N . SER A 1 73 ? -22.838 0.639 6.790 1.00 60.31 73 SER A N 1
ATOM 573 C CA . SER A 1 73 ? -22.871 -0.828 6.657 1.00 60.31 73 SER A CA 1
ATOM 574 C C . SER A 1 73 ? -22.242 -1.360 5.358 1.00 60.31 73 SER A C 1
ATOM 576 O O . SER A 1 73 ? -21.947 -2.545 5.262 1.00 60.31 73 SER A O 1
ATOM 578 N N . ASN A 1 74 ? -21.986 -0.486 4.382 1.00 57.56 74 ASN A N 1
ATOM 579 C CA . ASN A 1 74 ? -21.449 -0.782 3.053 1.00 57.56 74 ASN A CA 1
ATOM 580 C C . ASN A 1 74 ? -19.977 -0.355 2.841 1.00 57.56 74 ASN A C 1
ATOM 582 O O . ASN A 1 74 ? -19.491 -0.397 1.716 1.00 57.56 74 ASN A O 1
ATOM 586 N N . VAL A 1 75 ? -19.254 0.077 3.884 1.00 55.34 75 VAL A N 1
ATOM 587 C CA . VAL A 1 75 ? -17.847 0.541 3.770 1.00 55.34 75 VAL A CA 1
ATOM 588 C C . VAL A 1 75 ? -16.818 -0.585 3.948 1.00 55.34 75 VAL A C 1
ATOM 590 O O . VAL A 1 75 ? -15.627 -0.366 3.741 1.00 55.34 75 VAL A O 1
ATOM 593 N N . VAL A 1 76 ? -17.261 -1.805 4.261 1.00 54.62 76 VAL A N 1
ATOM 594 C CA . VAL A 1 76 ? -16.383 -2.968 4.498 1.00 54.62 76 VAL A CA 1
ATOM 595 C C . VAL A 1 76 ? -15.506 -3.365 3.300 1.00 54.62 76 VAL A C 1
ATOM 597 O O . VAL A 1 76 ? -14.525 -4.071 3.501 1.00 54.62 76 VAL A O 1
ATOM 600 N N . ASP A 1 77 ? -15.769 -2.829 2.102 1.00 66.25 77 ASP A N 1
ATOM 601 C CA . ASP A 1 77 ? -15.032 -3.175 0.877 1.00 66.25 77 ASP A CA 1
ATOM 602 C C . ASP A 1 77 ? -14.251 -2.011 0.235 1.00 66.25 77 ASP A C 1
ATOM 604 O O . ASP A 1 77 ? -13.705 -2.153 -0.861 1.00 66.25 77 ASP A O 1
ATOM 608 N N . LEU A 1 78 ? -14.163 -0.842 0.884 1.00 69.81 78 LEU A N 1
ATOM 609 C CA . LEU A 1 78 ? -13.422 0.294 0.323 1.00 69.81 78 LEU A CA 1
ATOM 610 C C . LEU A 1 78 ? -11.944 0.256 0.733 1.00 69.81 78 LEU A C 1
ATOM 612 O O . LEU A 1 78 ? -11.584 0.534 1.877 1.00 69.81 78 LEU A O 1
ATOM 616 N N . MET A 1 79 ? -11.077 -0.034 -0.239 1.00 79.31 79 MET A N 1
ATOM 617 C CA . MET A 1 79 ? -9.625 0.109 -0.118 1.00 79.31 79 MET A CA 1
ATOM 618 C C . MET A 1 79 ? -9.134 1.301 -0.934 1.00 79.31 79 MET A C 1
ATOM 620 O O . MET A 1 79 ? -9.485 1.465 -2.102 1.00 79.31 79 MET A O 1
ATOM 624 N N . MET A 1 80 ? -8.270 2.113 -0.330 1.00 87.19 80 MET A N 1
ATOM 625 C CA . MET A 1 80 ? -7.587 3.192 -1.038 1.00 87.19 80 MET A CA 1
ATOM 626 C C . MET A 1 80 ? -6.278 2.664 -1.610 1.00 87.19 80 MET A C 1
ATOM 628 O O . MET A 1 80 ? -5.498 2.043 -0.895 1.00 87.19 80 MET A O 1
ATOM 632 N N . SER A 1 81 ? -6.017 2.935 -2.887 1.00 88.38 81 SER A N 1
ATOM 633 C CA . SER A 1 81 ? -4.784 2.519 -3.560 1.00 88.38 81 SER A CA 1
ATOM 634 C C . SER A 1 81 ? -4.048 3.727 -4.118 1.00 88.38 81 SER A C 1
ATOM 636 O O . SER A 1 81 ? -4.614 4.510 -4.878 1.00 88.38 81 SER A O 1
ATOM 638 N N . LYS A 1 82 ? -2.769 3.870 -3.771 1.00 92.75 82 LYS A N 1
ATOM 639 C CA . LYS A 1 82 ? -1.863 4.844 -4.385 1.00 92.75 82 LYS A CA 1
ATOM 640 C C . LYS A 1 82 ? -0.896 4.111 -5.300 1.00 92.75 82 LYS A C 1
ATOM 642 O O . LYS A 1 82 ? -0.067 3.349 -4.812 1.00 92.75 82 LYS A O 1
ATOM 647 N N . ILE A 1 83 ? -0.975 4.374 -6.601 1.00 91.75 83 ILE A N 1
ATOM 648 C CA . ILE A 1 83 ? -0.098 3.780 -7.616 1.00 91.75 83 ILE A CA 1
ATOM 649 C C . ILE A 1 83 ? 0.922 4.826 -8.062 1.00 91.75 83 ILE A C 1
ATOM 651 O O . ILE A 1 83 ? 0.559 5.959 -8.366 1.00 91.75 83 ILE A O 1
ATOM 655 N N . THR A 1 84 ? 2.198 4.452 -8.094 1.00 92.44 84 THR A N 1
ATOM 656 C CA . THR A 1 84 ? 3.298 5.319 -8.529 1.00 92.44 84 THR A CA 1
ATOM 657 C C . THR A 1 84 ? 4.119 4.609 -9.596 1.00 92.44 84 THR A C 1
ATOM 659 O O . THR A 1 84 ? 4.443 3.433 -9.443 1.00 92.44 84 THR A O 1
ATOM 662 N N . LYS A 1 85 ? 4.481 5.328 -10.662 1.00 89.88 85 LYS A N 1
ATOM 663 C CA . LYS A 1 85 ? 5.439 4.870 -11.672 1.00 89.88 85 LYS A CA 1
ATOM 664 C C . LYS A 1 85 ? 6.753 5.622 -11.499 1.00 89.88 85 LYS A C 1
ATOM 666 O O . LYS A 1 85 ? 6.782 6.847 -11.595 1.00 89.88 85 LYS A O 1
ATOM 671 N N . THR A 1 86 ? 7.842 4.889 -11.320 1.00 85.50 86 THR A N 1
ATOM 672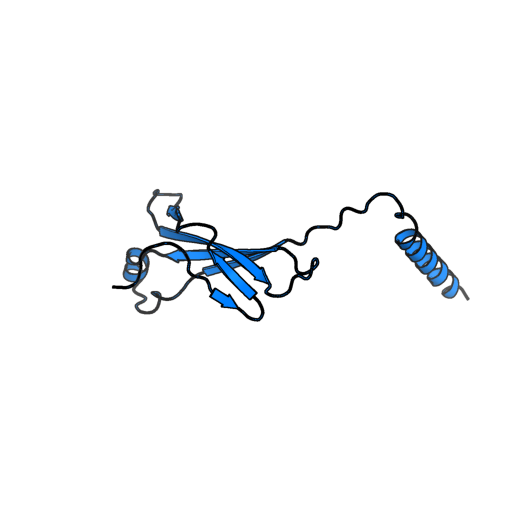 C CA . THR A 1 86 ? 9.204 5.419 -11.346 1.00 85.50 86 THR A CA 1
ATOM 673 C C . THR A 1 86 ? 9.869 4.978 -12.639 1.00 85.50 86 THR A C 1
ATOM 675 O O . THR A 1 86 ? 10.076 3.790 -12.876 1.00 85.50 86 THR A O 1
ATOM 678 N N . VAL A 1 87 ? 10.228 5.932 -13.491 1.00 79.31 87 VAL A N 1
ATOM 679 C CA . VAL A 1 87 ? 11.006 5.657 -14.703 1.00 79.31 87 VAL A CA 1
ATOM 680 C C . VAL A 1 87 ? 12.479 5.842 -14.355 1.00 79.31 87 VAL A C 1
ATOM 682 O O . VAL A 1 87 ? 12.870 6.901 -13.859 1.00 79.31 87 VAL A O 1
ATOM 685 N N . LYS A 1 88 ? 13.312 4.821 -14.583 1.00 65.50 88 LYS A N 1
ATOM 686 C CA . LYS A 1 88 ? 14.764 5.001 -14.492 1.00 65.50 88 LYS A CA 1
ATOM 687 C C . LYS A 1 88 ? 15.165 5.953 -15.616 1.00 65.50 88 LYS A C 1
ATOM 689 O O . LYS A 1 88 ? 14.973 5.641 -16.786 1.00 65.50 88 LYS A O 1
ATOM 694 N N . LYS A 1 89 ? 15.708 7.124 -15.277 1.00 56.28 89 LYS A N 1
ATOM 695 C CA . LYS A 1 89 ? 16.372 7.967 -16.278 1.00 56.28 89 LYS A CA 1
ATOM 696 C C . LYS A 1 89 ? 17.541 7.156 -16.837 1.00 56.28 89 LYS A C 1
ATOM 698 O O . LYS A 1 89 ? 18.368 6.695 -16.048 1.00 56.28 89 LYS A O 1
ATOM 703 N N . LYS A 1 90 ? 17.610 6.971 -18.160 1.00 55.00 90 LYS A N 1
ATOM 704 C CA . LYS A 1 90 ? 18.815 6.432 -18.803 1.00 55.00 90 LYS A CA 1
ATOM 705 C C . LYS A 1 90 ? 19.991 7.298 -18.344 1.00 55.00 90 LYS A C 1
ATOM 707 O O . LYS A 1 90 ? 19.975 8.516 -18.531 1.00 55.00 90 LYS A O 1
ATOM 712 N N . LYS A 1 91 ? 20.972 6.689 -17.669 1.00 45.06 91 LYS A N 1
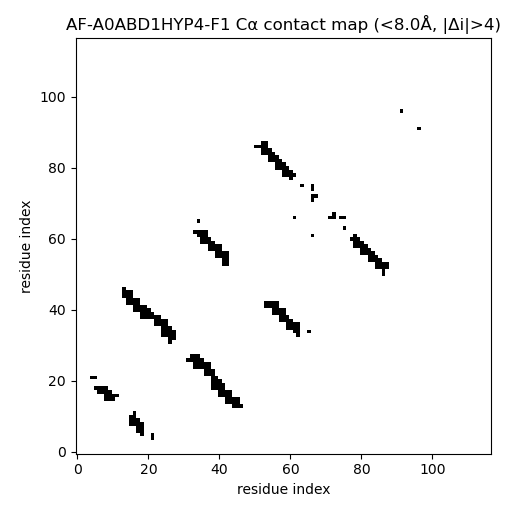ATOM 713 C CA . LYS A 1 91 ? 22.284 7.317 -17.517 1.00 45.06 91 LYS A CA 1
ATOM 714 C C . LYS A 1 91 ? 22.854 7.349 -18.926 1.00 45.06 91 LYS A C 1
ATOM 716 O O . LYS A 1 91 ? 23.141 6.293 -19.473 1.00 45.06 91 LYS A O 1
ATOM 721 N N . TYR A 1 92 ? 22.936 8.535 -19.514 1.00 43.91 92 TYR A N 1
ATOM 722 C CA . TYR A 1 92 ? 23.751 8.720 -20.704 1.00 43.91 92 TYR A CA 1
ATOM 723 C C . TYR A 1 92 ? 25.188 8.392 -20.299 1.00 43.91 92 TYR A C 1
ATOM 725 O O . TYR A 1 92 ? 25.742 9.056 -19.419 1.00 43.91 92 TYR A O 1
ATOM 733 N N . ASP A 1 93 ? 25.764 7.342 -20.880 1.00 41.12 93 ASP A N 1
ATOM 734 C CA . ASP A 1 93 ? 27.209 7.228 -20.926 1.00 41.12 93 ASP A CA 1
ATOM 735 C C . ASP A 1 93 ? 27.711 8.383 -21.801 1.00 41.12 93 ASP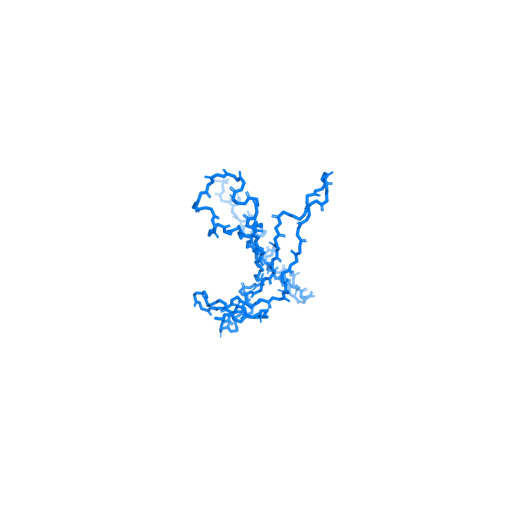 A C 1
ATOM 737 O O . ASP A 1 93 ? 27.169 8.719 -22.855 1.00 41.12 93 ASP A O 1
ATOM 741 N N . GLY A 1 94 ? 28.669 9.135 -21.277 1.00 48.34 94 GLY A N 1
ATOM 742 C CA . GLY A 1 94 ? 29.164 10.353 -21.905 1.00 48.34 94 GLY A CA 1
ATOM 743 C C . GLY A 1 94 ? 30.021 10.073 -23.136 1.00 48.34 94 GLY A C 1
ATOM 744 O O . GLY A 1 94 ? 31.152 10.540 -23.178 1.00 48.34 94 GLY A O 1
ATOM 745 N N . THR A 1 95 ? 29.531 9.315 -24.122 1.00 49.12 95 THR A N 1
ATOM 746 C CA . THR A 1 95 ? 30.301 8.993 -25.336 1.00 49.12 95 THR A CA 1
ATOM 747 C C . THR A 1 95 ? 29.588 9.346 -26.646 1.00 49.12 95 THR A C 1
ATOM 749 O O . THR A 1 95 ? 30.236 9.350 -27.681 1.00 49.12 95 THR A O 1
ATOM 752 N N . HIS A 1 96 ? 28.325 9.799 -26.636 1.00 50.25 96 HIS A N 1
ATOM 753 C CA . HIS A 1 96 ? 27.703 10.442 -27.818 1.00 50.25 96 HIS A CA 1
ATOM 754 C C . HIS A 1 96 ? 26.784 11.641 -27.494 1.00 50.25 96 HIS A C 1
ATOM 756 O O . HIS A 1 96 ? 25.984 12.089 -28.321 1.00 50.25 96 HIS A O 1
ATOM 762 N N . ALA A 1 97 ? 26.911 12.220 -26.295 1.00 49.00 97 ALA A N 1
ATOM 763 C CA . ALA A 1 97 ? 26.148 13.394 -25.874 1.00 49.00 97 ALA A CA 1
ATOM 764 C C . ALA A 1 97 ? 26.719 14.697 -26.466 1.00 49.00 97 ALA A C 1
ATOM 766 O O . ALA A 1 97 ? 27.318 15.512 -25.773 1.00 49.00 97 ALA A O 1
ATOM 767 N N . SER A 1 98 ? 26.506 14.908 -27.761 1.00 50.09 98 SER A N 1
ATOM 768 C CA . SER A 1 98 ? 26.545 16.257 -28.346 1.00 50.09 98 SER A CA 1
ATOM 769 C C . SER A 1 98 ? 25.605 16.444 -29.533 1.00 50.09 98 SER A C 1
ATOM 771 O O . SER A 1 98 ? 25.349 17.579 -29.917 1.00 50.09 98 SER A O 1
ATOM 773 N N . GLN A 1 99 ? 25.031 15.375 -30.091 1.00 56.81 99 GLN A N 1
ATOM 774 C CA . GLN A 1 99 ? 24.291 15.489 -31.347 1.00 56.81 99 GLN A CA 1
ATOM 775 C C . GLN A 1 99 ? 22.825 15.927 -31.185 1.00 56.81 99 GLN A C 1
ATOM 777 O O . GLN A 1 99 ? 22.463 16.892 -31.842 1.00 56.81 99 GLN A O 1
ATOM 782 N N . PRO A 1 100 ? 21.980 15.382 -30.283 1.00 59.59 100 PRO A N 1
ATOM 783 C CA . PRO A 1 100 ? 20.546 15.701 -30.322 1.00 59.59 100 PRO A CA 1
ATOM 784 C C . PRO A 1 100 ? 20.214 17.152 -29.949 1.00 59.59 100 PRO A C 1
ATOM 786 O O . PRO A 1 100 ? 19.363 17.773 -30.577 1.00 59.59 100 PRO A O 1
ATOM 789 N N . LEU A 1 101 ? 20.894 17.720 -28.945 1.00 57.59 101 LEU A N 1
ATOM 790 C C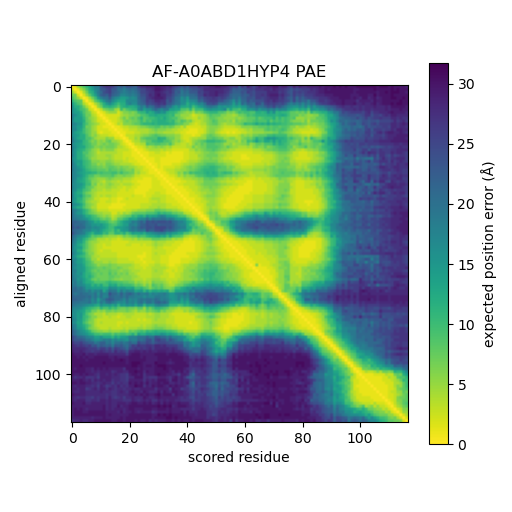A . LEU A 1 101 ? 20.643 19.103 -28.521 1.00 57.59 101 LEU A CA 1
ATOM 791 C C . LEU A 1 101 ? 21.241 20.117 -29.509 1.00 57.59 101 LEU A C 1
ATOM 793 O O . LEU A 1 101 ? 20.646 21.167 -29.731 1.00 57.59 101 LEU A O 1
ATOM 797 N N . ALA A 1 102 ? 22.375 19.788 -30.139 1.00 62.50 102 ALA A N 1
ATOM 798 C CA . ALA A 1 102 ? 22.949 20.593 -31.214 1.00 62.50 102 ALA A CA 1
ATOM 799 C C . ALA A 1 102 ? 22.088 20.535 -32.487 1.00 62.50 102 ALA A C 1
ATOM 801 O O . ALA A 1 102 ? 21.907 21.560 -33.139 1.00 62.50 102 ALA A O 1
ATOM 802 N N . GLU A 1 103 ? 21.510 19.374 -32.808 1.00 67.56 103 GLU A N 1
ATOM 803 C CA . GLU A 1 103 ? 20.552 19.201 -33.905 1.00 67.56 103 GLU A CA 1
ATOM 804 C C . GLU A 1 103 ? 19.283 20.025 -33.648 1.00 67.56 103 GLU A C 1
ATOM 806 O O . GLU A 1 103 ? 18.841 20.778 -34.512 1.00 67.56 103 GLU A O 1
ATOM 811 N N . LEU A 1 104 ? 18.739 19.964 -32.425 1.00 71.06 104 LEU A N 1
ATOM 812 C CA . LEU A 1 104 ? 17.586 20.771 -32.020 1.00 71.06 104 LEU A CA 1
ATOM 813 C C . LEU A 1 104 ? 17.893 22.273 -32.054 1.00 71.06 104 LEU A C 1
ATOM 815 O O . LEU A 1 104 ? 17.068 23.048 -32.532 1.00 71.06 104 LEU A O 1
ATOM 819 N N . ALA A 1 105 ? 19.078 22.694 -31.604 1.00 74.56 105 ALA A N 1
ATOM 820 C CA . ALA A 1 105 ? 19.508 24.088 -31.681 1.00 74.56 105 ALA A CA 1
ATOM 821 C C . ALA A 1 105 ? 19.665 24.560 -33.138 1.00 74.56 105 ALA A C 1
ATOM 823 O O . ALA A 1 105 ? 19.232 25.662 -33.471 1.00 74.56 105 ALA A O 1
ATOM 824 N N . ARG A 1 106 ? 20.213 23.719 -34.028 1.00 74.44 106 ARG A N 1
ATOM 825 C CA . ARG A 1 106 ? 20.304 24.003 -35.471 1.00 74.44 106 ARG A CA 1
ATOM 826 C C . ARG A 1 106 ? 18.931 24.118 -36.125 1.00 74.44 106 ARG A C 1
ATOM 828 O O . ARG A 1 106 ? 18.715 25.047 -36.896 1.00 74.44 106 ARG A O 1
ATOM 835 N N . LEU A 1 107 ? 17.999 23.223 -35.797 1.00 72.62 107 LEU A N 1
ATOM 836 C CA . LEU A 1 107 ? 16.625 23.270 -36.305 1.00 72.62 107 LEU A CA 1
ATOM 837 C C . LEU A 1 107 ? 15.873 24.515 -35.815 1.00 72.62 107 LEU A C 1
ATOM 839 O O . LEU A 1 107 ? 15.155 25.136 -36.594 1.00 72.62 107 LEU A O 1
ATOM 843 N N . LEU A 1 108 ? 16.070 24.914 -34.554 1.00 71.69 108 LEU A N 1
ATOM 844 C CA . LEU A 1 108 ? 15.486 26.137 -33.994 1.00 71.69 108 LEU A CA 1
ATOM 845 C C . LEU A 1 108 ? 16.040 27.406 -34.658 1.00 71.69 108 LEU A C 1
ATOM 847 O O . LEU A 1 108 ? 15.270 28.314 -34.960 1.00 71.69 108 LEU A O 1
ATOM 851 N N . LEU A 1 109 ? 17.348 27.463 -34.922 1.00 74.88 109 LEU A N 1
ATOM 852 C CA . LEU A 1 109 ? 17.970 28.596 -35.615 1.00 74.88 109 LEU A CA 1
ATOM 853 C C . LEU A 1 109 ? 17.521 28.676 -37.083 1.00 74.88 109 LEU A C 1
ATOM 855 O O . LEU A 1 109 ? 17.094 29.736 -37.531 1.00 74.88 109 LEU A O 1
ATOM 859 N N . ALA A 1 110 ? 17.494 27.547 -37.798 1.00 72.81 110 ALA A N 1
ATOM 860 C CA . ALA A 1 110 ? 17.043 27.486 -39.192 1.00 72.81 110 ALA A CA 1
ATOM 861 C C . ALA A 1 110 ? 15.547 27.821 -39.375 1.00 72.81 110 ALA A C 1
ATOM 863 O O . ALA A 1 110 ? 15.130 28.247 -40.454 1.00 72.81 110 ALA A O 1
ATOM 864 N N . ALA A 1 111 ? 14.723 27.628 -38.341 1.00 67.00 111 ALA A N 1
ATOM 865 C CA . ALA A 1 111 ? 13.308 27.993 -38.363 1.00 67.00 111 ALA A CA 1
ATOM 866 C C . ALA A 1 111 ? 13.069 29.508 -38.212 1.00 67.00 111 ALA A C 1
ATOM 868 O O . ALA A 1 111 ? 12.048 30.005 -38.690 1.00 67.00 111 ALA A O 1
ATOM 869 N N . ASN A 1 112 ? 13.998 30.247 -37.595 1.00 58.38 112 ASN A N 1
ATOM 870 C CA . ASN A 1 112 ? 13.875 31.696 -37.404 1.00 58.38 112 ASN A CA 1
ATOM 871 C C . ASN A 1 112 ? 14.286 32.509 -38.641 1.00 58.38 112 ASN A C 1
ATOM 873 O O . ASN A 1 112 ? 13.687 33.555 -38.890 1.00 58.38 112 ASN A O 1
ATOM 877 N N . ASP A 1 113 ? 15.206 32.008 -39.468 1.00 57.28 113 ASP A N 1
ATOM 878 C CA . ASP A 1 113 ? 15.619 32.694 -40.705 1.00 57.28 113 ASP A CA 1
ATOM 879 C C . ASP A 1 113 ? 14.510 32.726 -41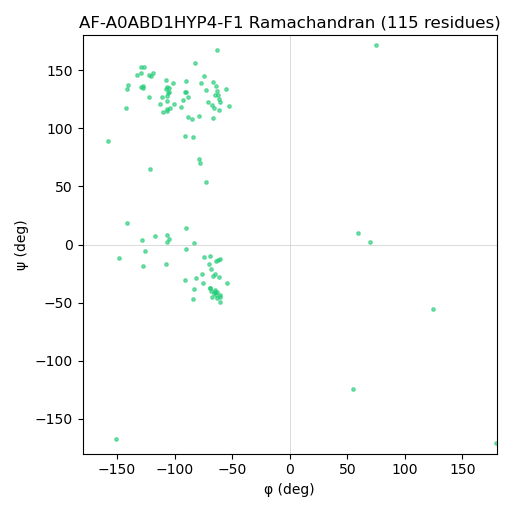.774 1.00 57.28 113 ASP A C 1
ATOM 881 O O . ASP A 1 113 ? 14.493 33.599 -42.637 1.00 57.28 113 ASP A O 1
ATOM 885 N N . LYS A 1 114 ? 13.518 31.827 -41.699 1.00 56.44 114 LYS A N 1
ATOM 886 C CA . LYS A 1 114 ? 12.385 31.791 -42.645 1.00 56.44 114 LYS A CA 1
ATOM 887 C C . LYS A 1 114 ? 11.243 32.756 -42.312 1.00 56.44 114 LYS A C 1
ATOM 889 O O . LYS A 1 114 ? 10.240 32.755 -43.020 1.00 56.44 114 LYS A O 1
ATOM 894 N N . LYS A 1 115 ? 11.356 33.551 -41.241 1.00 54.22 115 LYS A N 1
ATOM 895 C CA . LYS A 1 115 ? 10.309 34.498 -40.813 1.00 54.22 115 LYS A CA 1
ATOM 896 C C . LYS A 1 115 ? 10.641 35.970 -41.088 1.00 54.22 115 LYS A C 1
ATOM 898 O O . LYS A 1 115 ? 9.841 36.832 -40.742 1.00 54.22 115 LYS A O 1
ATOM 903 N N . SER A 1 116 ? 11.790 36.243 -41.709 1.00 52.69 116 SER A N 1
ATOM 904 C CA . SER A 1 116 ? 12.209 37.574 -42.159 1.00 52.69 116 SER A CA 1
ATOM 905 C C . SER A 1 116 ? 12.470 37.578 -43.670 1.00 52.69 116 SER A C 1
ATOM 907 O O . SER A 1 116 ? 13.602 37.767 -44.110 1.00 52.69 116 SER A O 1
ATOM 909 N N . SER A 1 117 ? 11.423 37.355 -44.468 1.00 46.69 117 SER A N 1
ATOM 910 C CA . SER A 1 117 ? 11.338 37.826 -45.855 1.00 46.69 117 SER A CA 1
ATOM 911 C C . SER A 1 117 ? 9.891 38.080 -46.236 1.00 46.69 117 SER A C 1
ATOM 913 O O . SER A 1 117 ? 9.003 37.429 -45.642 1.00 46.69 117 SER A O 1
#

Secondary structure (DSSP, 8-state):
----SS---EEETTEEEEE-S--EEEE-TTT--EEEEEEEEEEEESS--TTS-EEEEEEEEE-HHHHHHTT-TT-TT--EEEEEEEPPPP---TTSTTHHHHHHHHHHHHHHGGG--

Mean predicted aligned error: 14.92 Å

Foldseek 3Di:
DDDDDDWPWDDDDQWTWTWPDTWDFDADPPPRHGFWTKTKTWIDGPDPDVFPFTKMKIKIDGDVVVVVVVVPPPRNPDIDMDMDGHTPDPPPPPPPPPPPVVVVVVVVVVVVVVVPD

Organism: Salvia divinorum (NCBI:txid28513)

pLDDT: mean 73.81, std 17.24, range [29.67, 94.5]

Solvent-accessible surface area (backbone atoms only — not comparable to full-atom values): 7294 Å² total; per-residue (Å²): 142,80,83,86,77,78,71,71,68,43,78,54,92,71,25,32,32,41,48,75,48,63,80,39,82,36,58,41,89,88,78,64,46,76,52,24,37,34,32,40,28,37,55,46,64,76,63,94,58,94,82,76,48,49,38,39,34,39,40,36,36,68,38,68,68,62,41,60,72,67,72,45,90,79,51,90,78,65,65,50,74,51,76,47,79,48,69,78,76,79,78,77,68,89,81,71,85,63,53,72,67,51,50,50,51,50,53,55,54,62,59,55,66,72,72,75,123

InterPro domains:
  IPR003441 NAC domain [PF02365] (9-62)
  IPR003441 NAC domain [PS51005] (1-86)
  IPR036093 NAC domain superfamily [G3DSA:2.170.150.80] (3-92)
  IPR036093 NAC domain superfamily [SSF101941] (6-67)